Protein AF-A0AAV8ZJ71-F1 (afdb_monomer_lite)

Foldseek 3Di:
DVCLLCVLVPDAWDWDADPVVRDTDTHRDASDDDDDPDPCRVVVVVSNVVVVVVVVVVVCVVVVVVVVVVVVVVVLVVLVVVLVVCVVVVQVQLVVQCVVVVDDSVVSSVVSVVVSVVSVVVSVD

InterPro domains:
  IPR004117 Olfactory receptor, insect [PF02949] (23-125)

Secondary structure (DSSP, 8-state):
-HHHHHHHHHSPPEEEEETTTTEEEEEPPPSS----SS-TTTTHHHHHHHHHHHHHHHHHHH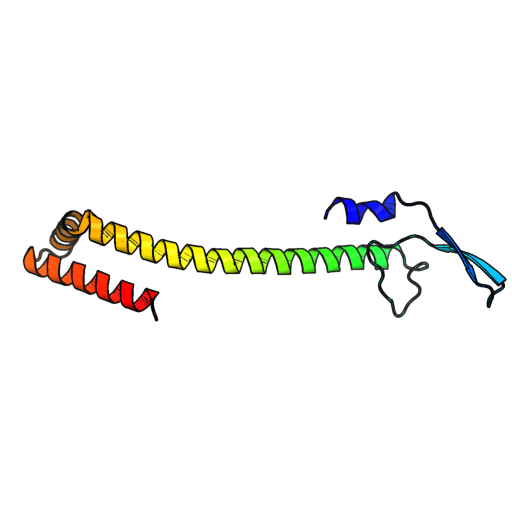HHHHHHHHHHHHHHHHHHHHHHHHHHTHHHHHHHHHHHHT--HHHHHHHHHHHHHHHHHHHH-

Structure (mmCIF, N/CA/C/O backbone):
data_AF-A0AAV8ZJ71-F1
#
_entry.id   AF-A0AAV8ZJ71-F1
#
loop_
_atom_site.group_PDB
_atom_site.id
_atom_site.type_symbol
_atom_site.label_atom_id
_atom_site.label_alt_id
_atom_site.label_comp_id
_atom_site.label_asym_id
_atom_site.label_entity_id
_atom_site.label_seq_id
_atom_site.pdbx_PDB_ins_code
_atom_site.Cartn_x
_atom_site.Cartn_y
_atom_site.Cartn_z
_atom_site.occupancy
_atom_site.B_iso_or_equiv
_atom_site.auth_seq_id
_atom_site.auth_comp_id
_atom_site.auth_asym_id
_atom_site.auth_atom_id
_atom_site.pdbx_PDB_model_num
ATOM 1 N N . MET A 1 1 ? 8.793 11.340 -9.511 1.00 51.00 1 MET A N 1
ATOM 2 C CA . MET A 1 1 ? 8.704 10.114 -10.335 1.00 51.00 1 MET A CA 1
ATOM 3 C C . MET A 1 1 ? 8.270 10.414 -11.764 1.00 51.00 1 MET A C 1
ATOM 5 O O . MET A 1 1 ? 9.053 10.136 -12.654 1.00 51.00 1 MET A O 1
ATOM 9 N N . VAL A 1 2 ? 7.115 11.066 -11.989 1.00 56.06 2 VAL A N 1
ATOM 10 C CA . VAL A 1 2 ? 6.570 11.315 -13.347 1.00 56.06 2 VAL A CA 1
ATOM 11 C C . VAL A 1 2 ? 7.552 12.008 -14.301 1.00 56.06 2 VAL A C 1
ATOM 13 O O . VAL A 1 2 ? 7.691 11.606 -15.449 1.00 56.06 2 VAL A O 1
ATOM 16 N N . VAL A 1 3 ? 8.301 12.992 -13.800 1.00 61.19 3 VAL A N 1
ATOM 17 C CA . VAL A 1 3 ? 9.275 13.765 -14.592 1.00 61.19 3 VAL A CA 1
ATOM 18 C C . VAL A 1 3 ? 10.409 12.892 -15.156 1.00 61.19 3 VAL A C 1
ATOM 20 O O . VAL A 1 3 ? 10.904 13.172 -16.241 1.00 61.19 3 VAL A O 1
ATOM 23 N N . TYR A 1 4 ? 10.778 11.797 -14.479 1.00 66.19 4 TYR A N 1
ATOM 24 C CA . TYR A 1 4 ? 11.858 10.907 -14.924 1.00 66.19 4 TYR A CA 1
ATOM 25 C C . TYR A 1 4 ? 11.449 10.045 -16.132 1.00 66.19 4 TYR A C 1
ATOM 27 O O . TYR A 1 4 ? 12.301 9.659 -16.921 1.00 66.19 4 TYR A O 1
ATOM 35 N N . PHE A 1 5 ? 10.147 9.784 -16.321 1.00 67.56 5 PHE A N 1
ATOM 36 C CA . PHE A 1 5 ? 9.636 8.969 -17.436 1.00 67.56 5 PHE A CA 1
ATOM 37 C C . PHE A 1 5 ? 9.664 9.710 -18.764 1.00 67.56 5 PHE A C 1
ATOM 39 O O . PHE A 1 5 ? 9.920 9.121 -19.810 1.00 67.56 5 PHE A O 1
ATOM 46 N N . ILE A 1 6 ? 9.385 11.010 -18.712 1.00 72.44 6 ILE A N 1
ATOM 47 C CA . ILE A 1 6 ? 9.257 11.850 -19.901 1.00 72.44 6 ILE A CA 1
ATOM 48 C C . ILE A 1 6 ? 10.600 12.498 -20.251 1.00 72.44 6 ILE A C 1
ATOM 50 O O . ILE A 1 6 ? 10.815 12.882 -21.394 1.00 72.44 6 ILE A O 1
ATOM 54 N N . HIS A 1 7 ? 11.537 12.555 -19.297 1.00 74.69 7 HIS A N 1
ATOM 55 C CA . HIS A 1 7 ? 12.881 13.089 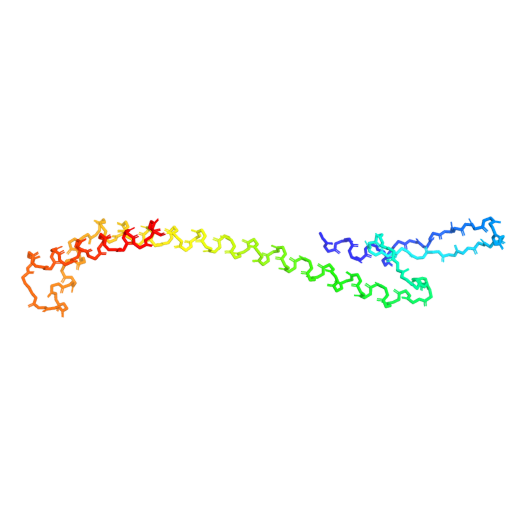-19.508 1.00 74.69 7 HIS A CA 1
ATOM 56 C C . HIS A 1 7 ? 13.566 12.516 -20.765 1.00 74.69 7 HIS A C 1
ATOM 58 O O . HIS A 1 7 ? 13.985 13.314 -21.601 1.00 74.69 7 HIS A O 1
ATOM 64 N N . PRO A 1 8 ? 13.611 11.189 -21.005 1.00 75.88 8 PRO A N 1
ATOM 65 C CA . PRO A 1 8 ? 14.265 10.625 -22.188 1.00 75.88 8 PRO A CA 1
ATOM 66 C C . PRO A 1 8 ? 13.553 10.947 -23.510 1.00 75.88 8 PRO A C 1
ATOM 68 O O . PRO A 1 8 ? 14.162 10.828 -24.566 1.00 75.88 8 PRO A O 1
ATOM 71 N N . LEU A 1 9 ? 12.281 11.368 -23.476 1.00 73.88 9 LEU A N 1
ATOM 72 C CA . LEU A 1 9 ? 11.554 11.812 -24.673 1.00 73.88 9 LEU A CA 1
ATOM 73 C C . LEU A 1 9 ? 11.943 13.232 -25.100 1.00 73.88 9 LEU A C 1
ATOM 75 O O . LEU A 1 9 ? 11.772 13.576 -26.265 1.00 73.88 9 LEU A O 1
ATOM 79 N N . TYR A 1 10 ? 12.465 14.032 -24.168 1.00 74.12 10 TYR A N 1
ATOM 80 C CA . TYR A 1 10 ? 12.916 15.407 -24.403 1.00 74.12 10 TYR A CA 1
ATOM 81 C C . TYR A 1 10 ? 14.437 15.566 -24.328 1.00 74.12 10 TYR A C 1
ATOM 83 O O . TYR A 1 10 ? 14.939 16.673 -24.493 1.00 74.12 10 TYR A O 1
ATOM 91 N N . THR A 1 11 ? 15.169 14.489 -24.037 1.00 76.38 11 THR A N 1
ATOM 92 C CA . THR A 1 11 ? 16.633 14.517 -24.019 1.00 76.38 11 THR A CA 1
ATOM 93 C C . THR A 1 11 ? 17.139 14.290 -25.432 1.00 76.38 11 THR A C 1
ATOM 95 O O . THR A 1 11 ? 16.729 13.326 -26.081 1.00 76.38 11 THR A O 1
ATOM 98 N N . ASP A 1 12 ? 18.040 15.157 -25.884 1.00 74.06 12 ASP A N 1
ATOM 99 C CA . ASP A 1 12 ? 18.687 15.007 -27.182 1.00 74.06 12 ASP A CA 1
ATOM 100 C C . ASP A 1 12 ? 19.474 13.691 -27.273 1.00 74.06 12 ASP A C 1
ATOM 102 O O . ASP A 1 12 ? 20.003 13.169 -26.285 1.00 74.06 12 ASP A O 1
ATOM 106 N N . GLU A 1 13 ? 19.545 13.148 -28.486 1.00 79.88 13 GLU A N 1
ATOM 107 C CA . GLU A 1 13 ? 20.305 11.937 -28.780 1.00 79.88 13 GLU A CA 1
ATOM 108 C C . GLU A 1 13 ? 21.798 12.161 -28.514 1.00 79.88 13 GLU A C 1
ATOM 110 O O . GLU A 1 13 ? 22.388 13.173 -28.901 1.00 79.88 13 GLU A O 1
ATOM 115 N N . MET A 1 14 ? 22.438 11.194 -27.860 1.00 80.00 14 MET A N 1
ATOM 116 C CA . MET A 1 14 ? 23.864 11.260 -27.573 1.00 80.00 14 MET A CA 1
ATOM 117 C C . MET A 1 14 ? 24.675 10.678 -28.726 1.00 80.00 14 MET A C 1
ATOM 119 O O . MET A 1 14 ? 24.482 9.533 -29.129 1.00 80.00 14 MET A O 1
ATOM 123 N N . VAL A 1 15 ? 25.652 11.440 -29.214 1.00 81.56 15 VAL A N 1
ATOM 124 C CA . VAL A 1 15 ? 26.612 10.958 -30.212 1.00 81.56 15 VAL A CA 1
ATOM 125 C C . VAL A 1 15 ? 27.652 10.077 -29.521 1.00 81.56 15 VAL A C 1
ATOM 127 O O . VAL A 1 15 ? 28.401 10.551 -28.664 1.00 81.56 15 VAL A O 1
ATOM 130 N N . LYS A 1 16 ? 27.734 8.798 -29.898 1.00 83.94 16 LYS A N 1
ATOM 131 C CA . LYS A 1 16 ? 28.722 7.857 -29.358 1.00 83.94 16 LYS A CA 1
ATOM 132 C C . LYS A 1 16 ? 29.588 7.287 -30.477 1.00 83.94 16 LYS A C 1
ATOM 134 O O . LYS A 1 16 ? 29.083 6.689 -31.424 1.00 83.94 16 LYS A O 1
ATOM 139 N N . PHE A 1 17 ? 30.902 7.470 -30.356 1.00 83.31 17 PHE A N 1
ATOM 140 C CA . PHE A 1 17 ? 31.881 6.910 -31.285 1.00 83.31 17 PHE A CA 1
ATOM 141 C C . PHE A 1 17 ? 32.399 5.565 -30.774 1.00 83.31 17 PHE A C 1
ATOM 143 O O . PHE A 1 17 ? 32.921 5.469 -29.660 1.00 83.31 17 PHE A O 1
ATOM 150 N N . TYR A 1 18 ? 32.281 4.526 -31.596 1.00 83.56 18 TYR A N 1
ATOM 151 C CA . TYR A 1 18 ? 32.814 3.199 -31.310 1.00 83.56 18 TYR A CA 1
ATOM 152 C C . TYR A 1 18 ? 34.100 2.977 -32.107 1.00 83.56 18 TYR A C 1
ATOM 154 O O . TYR A 1 18 ? 34.066 2.539 -33.255 1.00 83.56 18 TYR A O 1
ATOM 162 N N . ALA A 1 19 ? 35.250 3.225 -31.472 1.00 82.44 19 ALA A N 1
ATOM 163 C CA . ALA A 1 19 ? 36.568 3.107 -32.105 1.00 82.44 19 ALA A CA 1
ATOM 164 C C . ALA A 1 19 ? 36.854 1.712 -32.696 1.00 82.44 19 ALA A C 1
ATOM 166 O O . ALA A 1 19 ? 37.545 1.600 -33.702 1.00 82.44 19 ALA A O 1
ATOM 167 N N . SER A 1 20 ? 36.290 0.650 -32.113 1.00 85.56 20 SER A N 1
ATOM 168 C CA . SER A 1 20 ? 36.439 -0.728 -32.603 1.00 85.56 20 SER A CA 1
ATOM 169 C C . SER A 1 20 ? 35.725 -1.001 -33.928 1.00 85.56 20 SER A C 1
ATOM 171 O O . SER A 1 20 ? 36.124 -1.906 -34.654 1.00 85.56 20 SER A O 1
ATOM 173 N N . ARG A 1 21 ? 34.672 -0.237 -34.238 1.00 84.44 21 ARG A N 1
ATOM 174 C CA . ARG A 1 21 ? 33.898 -0.337 -35.487 1.00 84.44 21 ARG A CA 1
ATOM 175 C C . ARG A 1 21 ? 34.150 0.843 -36.425 1.00 84.44 21 ARG A C 1
ATOM 177 O O . ARG A 1 21 ? 33.725 0.803 -37.568 1.00 84.44 21 ARG A O 1
ATOM 184 N N . ASN A 1 22 ? 34.871 1.862 -35.949 1.00 89.25 22 ASN A N 1
ATOM 185 C CA . ASN A 1 22 ? 35.080 3.142 -36.620 1.00 89.25 22 ASN A CA 1
ATOM 186 C C . ASN A 1 22 ? 33.757 3.814 -37.046 1.00 89.25 22 ASN A C 1
ATOM 188 O O . ASN A 1 22 ? 33.668 4.428 -38.106 1.00 89.25 22 ASN A O 1
ATOM 192 N N . GLU A 1 23 ? 32.727 3.676 -36.207 1.00 86.94 23 GLU A N 1
ATOM 193 C CA . GLU A 1 23 ? 31.365 4.149 -36.464 1.00 86.94 23 GLU A CA 1
ATOM 194 C C . GLU A 1 23 ? 30.928 5.161 -35.402 1.00 86.94 23 GLU A C 1
ATOM 196 O O . GLU A 1 23 ? 31.182 4.988 -34.204 1.00 86.94 23 GLU A O 1
ATOM 201 N N . THR A 1 24 ? 30.225 6.202 -35.848 1.00 83.81 24 THR A N 1
ATOM 202 C CA . THR A 1 24 ? 29.542 7.169 -34.986 1.00 83.81 24 THR A CA 1
ATOM 203 C C . THR A 1 24 ? 28.050 6.884 -35.035 1.00 83.81 24 THR A C 1
ATOM 205 O O . THR A 1 24 ? 27.448 6.944 -36.104 1.00 83.81 24 THR A O 1
ATOM 208 N N . VAL A 1 25 ? 27.455 6.586 -33.884 1.00 83.94 25 VAL A N 1
ATOM 209 C CA . VAL A 1 25 ? 26.030 6.251 -33.768 1.00 83.94 25 VAL A CA 1
ATOM 210 C C . VAL A 1 25 ? 25.342 7.225 -32.829 1.00 83.94 25 VAL A C 1
ATOM 212 O O . VAL A 1 25 ? 25.904 7.634 -31.809 1.00 83.94 25 VAL A O 1
ATOM 215 N N . LEU A 1 26 ? 24.116 7.584 -33.193 1.00 83.75 26 LEU A N 1
ATOM 216 C CA . LEU A 1 26 ? 23.209 8.339 -32.344 1.00 83.75 26 LEU A CA 1
ATOM 217 C C . LEU A 1 26 ? 22.528 7.355 -31.398 1.00 83.75 26 LEU A C 1
ATOM 219 O O . LEU A 1 26 ? 21.926 6.376 -31.835 1.00 83.75 26 LEU A O 1
ATOM 223 N N . VAL A 1 27 ? 22.694 7.581 -30.100 1.00 85.69 27 VAL A N 1
ATOM 224 C CA . VAL A 1 27 ? 22.151 6.735 -29.042 1.00 85.69 27 VAL A CA 1
ATOM 225 C C . VAL A 1 27 ? 21.075 7.523 -28.320 1.00 85.69 27 VAL A C 1
ATOM 227 O O . VAL A 1 27 ? 21.347 8.549 -27.691 1.00 85.69 27 VAL A O 1
ATOM 230 N N . LYS A 1 28 ? 19.848 7.020 -28.381 1.00 85.88 28 LYS A N 1
ATOM 231 C CA . LYS A 1 28 ? 18.721 7.582 -27.654 1.00 85.88 28 LYS A CA 1
ATOM 232 C C . LYS A 1 28 ? 18.684 7.024 -26.235 1.00 85.88 28 LYS A C 1
ATOM 234 O O . LYS A 1 28 ? 18.815 5.816 -26.020 1.00 85.88 28 LYS A O 1
ATOM 239 N N . ALA A 1 29 ? 18.505 7.912 -25.261 1.00 84.44 29 ALA A N 1
ATOM 240 C CA . ALA A 1 29 ? 18.447 7.536 -23.855 1.00 84.44 29 ALA A CA 1
ATOM 241 C C . ALA A 1 29 ? 17.162 6.754 -23.542 1.00 84.44 29 ALA A C 1
ATOM 243 O O . ALA A 1 29 ? 16.079 7.095 -24.022 1.00 84.44 29 ALA A O 1
ATOM 244 N N . LEU A 1 30 ? 17.279 5.722 -22.709 1.00 86.31 30 LEU A N 1
ATOM 245 C CA . LEU A 1 30 ? 16.144 5.027 -22.102 1.00 86.31 30 LEU A CA 1
ATOM 246 C C . LEU A 1 30 ? 15.881 5.570 -20.683 1.00 86.31 30 LEU A C 1
ATOM 248 O O . LEU A 1 30 ? 16.783 6.166 -20.090 1.00 86.31 30 LEU A O 1
ATOM 252 N N . PRO A 1 31 ? 14.670 5.377 -20.120 1.00 84.75 31 PRO A N 1
ATOM 253 C CA . PRO A 1 31 ? 14.336 5.813 -18.760 1.00 84.75 31 PRO A CA 1
ATOM 254 C C . PRO A 1 31 ? 15.255 5.248 -17.678 1.00 84.75 31 PRO A C 1
ATOM 256 O O . PRO A 1 31 ? 15.502 5.912 -16.672 1.00 84.75 31 PRO A O 1
ATOM 259 N N . LEU A 1 32 ? 15.755 4.029 -17.879 1.00 83.19 32 LEU A N 1
ATOM 260 C CA . LEU A 1 32 ? 16.671 3.355 -16.970 1.00 83.19 32 LEU A CA 1
ATOM 261 C C . LEU A 1 32 ? 17.912 2.876 -17.723 1.00 83.19 32 LEU A C 1
ATOM 263 O O . LEU A 1 32 ? 17.852 2.500 -18.892 1.00 83.19 32 LEU A O 1
ATOM 267 N N . SER A 1 33 ? 19.047 2.843 -17.026 1.00 84.69 33 SER A N 1
ATOM 268 C CA . SER A 1 33 ? 20.240 2.157 -17.519 1.00 84.69 33 SER A CA 1
ATOM 269 C C . SER A 1 33 ? 20.118 0.672 -17.186 1.00 84.69 33 SER A C 1
ATOM 271 O O . SER A 1 33 ? 20.261 0.280 -16.028 1.00 84.69 33 SER A O 1
ATOM 273 N N . SER A 1 34 ? 19.814 -0.153 -18.186 1.00 85.25 34 SER A N 1
ATOM 274 C CA . SER A 1 34 ? 19.693 -1.604 -18.035 1.00 85.25 34 SER A CA 1
ATOM 275 C C . SER A 1 34 ? 20.312 -2.321 -19.224 1.00 85.25 34 SER A C 1
ATOM 277 O O . SER A 1 34 ? 20.208 -1.853 -20.356 1.00 85.25 34 SER A O 1
ATOM 279 N N . TRP A 1 35 ? 20.897 -3.489 -18.979 1.00 89.06 35 TRP A N 1
ATOM 280 C CA . TRP A 1 35 ? 21.389 -4.344 -20.051 1.00 89.06 35 TRP A CA 1
ATOM 281 C C . TRP A 1 35 ? 20.247 -5.162 -20.661 1.00 89.06 35 TRP A C 1
ATOM 283 O O . TRP A 1 35 ? 19.463 -5.767 -19.928 1.00 89.06 35 TRP A O 1
ATOM 293 N N . PHE A 1 36 ? 20.190 -5.215 -21.991 1.00 88.62 36 PHE A N 1
ATOM 294 C CA . PHE A 1 36 ? 19.284 -6.083 -22.734 1.00 88.62 36 PHE A CA 1
ATOM 295 C C . PHE A 1 36 ? 20.077 -7.151 -23.503 1.00 88.62 36 PHE A C 1
ATOM 297 O O . PHE A 1 36 ? 21.159 -6.866 -24.016 1.00 88.62 36 PHE A O 1
ATOM 304 N N . PRO A 1 37 ? 19.542 -8.377 -23.653 1.00 92.00 37 PRO A N 1
ATOM 305 C CA . PRO A 1 37 ? 20.150 -9.417 -24.486 1.00 92.00 37 PRO A CA 1
ATOM 306 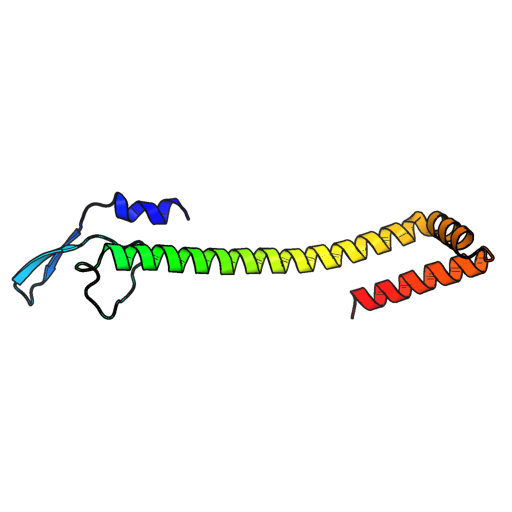C C . PRO A 1 37 ? 19.924 -9.191 -25.996 1.00 92.00 37 PRO A C 1
ATOM 308 O O . PRO A 1 37 ? 20.060 -10.117 -26.793 1.00 92.00 37 PRO A O 1
ATOM 311 N N . PHE A 1 38 ? 19.543 -7.979 -26.396 1.00 91.44 38 PHE A N 1
ATOM 312 C CA . PHE A 1 38 ? 19.273 -7.559 -27.766 1.00 91.44 38 PHE A CA 1
ATOM 313 C C . PHE A 1 38 ? 19.652 -6.083 -27.936 1.00 91.44 38 PHE A C 1
ATOM 315 O O . PHE A 1 38 ? 19.882 -5.391 -26.952 1.00 91.44 38 PHE A O 1
ATOM 322 N N . ASP A 1 39 ? 19.713 -5.614 -29.183 1.00 89.81 39 ASP A N 1
ATOM 323 C CA . ASP A 1 39 ? 20.027 -4.218 -29.501 1.00 89.81 39 ASP A CA 1
ATOM 324 C C . ASP A 1 39 ? 18.851 -3.295 -29.142 1.00 89.81 39 ASP A C 1
ATOM 326 O O . ASP A 1 39 ? 17.840 -3.244 -29.852 1.00 89.81 39 ASP A O 1
ATOM 330 N N . GLU A 1 40 ? 18.987 -2.574 -28.030 1.00 89.00 40 GLU A N 1
ATOM 331 C CA . GLU A 1 40 ? 17.975 -1.650 -27.524 1.00 89.00 40 GLU A CA 1
ATOM 332 C C . GLU A 1 40 ? 17.780 -0.407 -28.399 1.00 89.00 40 GLU A C 1
ATOM 334 O O . GLU A 1 40 ? 16.735 0.228 -28.327 1.00 89.00 40 GLU A O 1
ATOM 339 N N . GLN A 1 41 ? 18.753 -0.044 -29.240 1.00 88.81 41 GLN A N 1
ATOM 340 C CA . GLN A 1 41 ? 18.609 1.093 -30.154 1.00 88.81 41 GLN A CA 1
ATOM 341 C C . GLN A 1 41 ? 17.814 0.689 -31.398 1.00 88.81 41 GLN A C 1
ATOM 343 O O . GLN A 1 41 ? 17.033 1.485 -31.919 1.00 88.81 41 GLN A O 1
ATOM 348 N N . LYS A 1 42 ? 17.941 -0.571 -31.836 1.00 90.94 42 LYS A N 1
ATOM 349 C CA . LYS A 1 42 ? 17.119 -1.133 -32.918 1.00 90.94 42 LYS A CA 1
ATOM 350 C C . LYS A 1 42 ? 15.654 -1.324 -32.511 1.00 90.94 42 LYS A C 1
ATOM 352 O O . LYS A 1 42 ? 14.773 -1.087 -33.332 1.00 90.94 42 LYS A O 1
ATOM 357 N N . TYR A 1 43 ? 15.403 -1.743 -31.271 1.00 91.00 43 TYR A N 1
ATOM 358 C CA . TYR A 1 43 ? 14.061 -1.991 -30.719 1.00 91.00 43 TYR A CA 1
ATOM 359 C C . TYR A 1 43 ? 13.730 -1.010 -29.588 1.00 91.00 43 TYR A C 1
ATOM 361 O O . TYR A 1 43 ? 13.318 -1.389 -28.490 1.00 91.00 43 TYR A O 1
ATOM 369 N N . TYR A 1 44 ? 13.968 0.279 -29.847 1.00 89.19 44 TYR A N 1
ATOM 370 C CA . TYR A 1 44 ? 13.877 1.322 -28.827 1.00 89.19 44 TYR A CA 1
ATOM 371 C C . TYR A 1 44 ? 12.482 1.439 -28.215 1.00 89.19 44 TYR A C 1
ATOM 373 O O . TYR A 1 44 ? 12.356 1.613 -27.003 1.00 89.19 44 TYR A O 1
ATOM 381 N N . LEU A 1 45 ? 11.427 1.351 -29.032 1.00 89.62 45 LEU A N 1
ATOM 382 C CA . LEU A 1 45 ? 10.058 1.505 -28.543 1.00 89.62 45 LEU A CA 1
ATOM 383 C C . LEU A 1 45 ? 9.691 0.367 -27.586 1.00 89.62 45 LEU A C 1
ATOM 385 O O . LEU A 1 45 ? 9.104 0.610 -26.535 1.00 89.62 45 LEU A O 1
ATOM 389 N N . GLU A 1 46 ? 10.074 -0.858 -27.926 1.00 92.00 46 GLU A N 1
ATOM 390 C CA . GLU A 1 46 ? 9.858 -2.049 -27.114 1.00 92.00 46 GLU A CA 1
ATOM 391 C C . GLU A 1 46 ? 10.631 -1.962 -25.795 1.00 92.00 46 GLU A C 1
ATOM 393 O O . GLU A 1 46 ? 10.041 -2.155 -24.731 1.00 92.00 46 GLU A O 1
ATOM 398 N N . SER A 1 47 ? 11.918 -1.596 -25.840 1.00 91.31 47 SER A N 1
ATOM 399 C CA . SER A 1 47 ? 12.734 -1.364 -24.639 1.00 91.31 47 SER A CA 1
ATOM 400 C C . SER A 1 47 ? 12.155 -0.265 -23.749 1.00 91.31 47 SER A C 1
ATOM 402 O O . SER A 1 47 ? 12.104 -0.415 -22.528 1.00 91.31 47 SER A O 1
ATOM 404 N N . TYR A 1 48 ? 11.681 0.827 -24.351 1.00 89.81 48 TYR A N 1
ATOM 405 C CA . TYR A 1 48 ? 11.074 1.938 -23.628 1.00 89.81 48 TYR A CA 1
ATOM 406 C C . TYR A 1 48 ? 9.769 1.511 -22.945 1.00 89.81 48 TYR A C 1
ATOM 408 O O . TYR A 1 48 ? 9.605 1.733 -21.746 1.00 89.81 48 TYR A O 1
ATOM 416 N N . LEU A 1 49 ? 8.859 0.848 -23.668 1.00 90.06 49 LEU A N 1
ATOM 417 C CA . LEU A 1 49 ? 7.605 0.334 -23.104 1.00 90.06 49 LEU A CA 1
ATOM 418 C C . LEU A 1 49 ? 7.858 -0.672 -21.980 1.00 90.06 49 LEU A C 1
ATOM 420 O O . LEU A 1 49 ? 7.151 -0.648 -20.971 1.00 90.06 49 LEU A O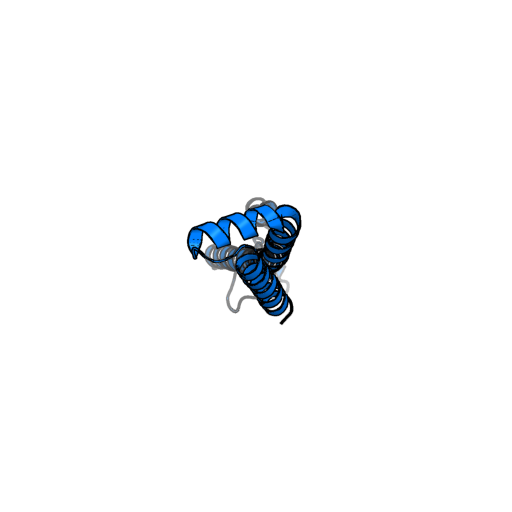 1
ATOM 424 N N . TRP A 1 50 ? 8.883 -1.513 -22.124 1.00 91.69 50 TRP A N 1
ATOM 425 C CA . TRP A 1 50 ? 9.283 -2.453 -21.084 1.00 91.69 50 TRP A CA 1
ATOM 426 C C . TRP A 1 50 ? 9.721 -1.743 -19.801 1.00 91.69 50 TRP A C 1
ATOM 428 O O . TRP A 1 50 ? 9.275 -2.114 -18.720 1.00 91.69 50 TRP A O 1
ATOM 438 N N . HIS A 1 51 ? 10.524 -0.679 -19.902 1.00 90.12 51 HIS A N 1
ATOM 439 C CA . HIS A 1 51 ? 10.898 0.136 -18.738 1.00 90.12 51 HIS A CA 1
ATOM 440 C C . HIS A 1 51 ? 9.706 0.817 -18.085 1.00 90.12 51 HIS A C 1
ATOM 442 O O . HIS A 1 51 ? 9.625 0.849 -16.860 1.00 90.12 51 HIS A O 1
ATOM 448 N N . ILE A 1 52 ? 8.771 1.351 -18.871 1.00 89.25 52 ILE A N 1
ATOM 449 C CA . ILE A 1 52 ? 7.558 1.952 -18.307 1.00 89.25 52 ILE A CA 1
ATOM 450 C C . ILE A 1 52 ? 6.765 0.905 -17.520 1.00 89.25 52 ILE A C 1
ATOM 452 O O . ILE A 1 52 ? 6.359 1.178 -16.391 1.00 89.25 52 ILE A O 1
ATOM 456 N N . LEU A 1 53 ? 6.594 -0.298 -18.072 1.00 91.38 53 LEU A N 1
ATOM 457 C CA . LEU A 1 53 ? 5.904 -1.387 -17.385 1.00 91.38 53 LEU A CA 1
ATOM 458 C C . LEU A 1 53 ? 6.626 -1.801 -16.096 1.00 91.38 53 LEU A C 1
ATOM 460 O O . LEU A 1 53 ? 5.986 -1.870 -15.049 1.00 91.38 53 LEU A O 1
ATOM 464 N N . ASP A 1 54 ? 7.937 -2.040 -16.164 1.00 90.88 54 ASP A N 1
ATOM 465 C CA . ASP A 1 54 ? 8.765 -2.444 -15.021 1.00 90.88 54 ASP A CA 1
ATOM 466 C C . ASP A 1 54 ? 8.660 -1.437 -13.870 1.00 90.88 54 ASP A C 1
ATOM 468 O O . ASP A 1 54 ? 8.352 -1.799 -12.732 1.00 90.88 54 ASP A O 1
ATOM 472 N N . ILE A 1 55 ? 8.788 -0.144 -14.175 1.00 88.06 55 ILE A N 1
ATOM 473 C CA . ILE A 1 55 ? 8.684 0.895 -13.153 1.00 88.06 55 ILE A CA 1
ATOM 474 C C . ILE A 1 55 ? 7.257 1.010 -12.616 1.00 88.06 55 ILE A C 1
ATOM 476 O O . ILE A 1 55 ? 7.082 1.187 -11.412 1.00 88.06 55 ILE A O 1
ATOM 480 N N . CYS A 1 56 ? 6.227 0.907 -13.462 1.00 91.06 56 CYS A N 1
ATOM 481 C CA . CYS A 1 56 ? 4.838 0.905 -12.999 1.00 91.06 56 CYS A CA 1
ATOM 482 C C . CYS A 1 56 ? 4.583 -0.244 -12.020 1.00 91.06 56 CYS A C 1
ATOM 484 O O . CYS A 1 56 ? 4.015 -0.016 -10.952 1.00 91.06 56 CYS A O 1
ATOM 486 N N . VAL A 1 57 ? 5.036 -1.456 -12.348 1.00 94.38 57 VAL A N 1
ATOM 487 C CA . VAL A 1 57 ? 4.915 -2.627 -11.471 1.00 94.38 57 VAL A CA 1
ATOM 488 C C . VAL A 1 57 ? 5.683 -2.403 -10.171 1.00 94.38 57 VAL A C 1
ATOM 490 O O . VAL A 1 57 ? 5.113 -2.587 -9.097 1.00 94.38 57 VAL A O 1
ATOM 493 N N . GLY A 1 58 ? 6.931 -1.935 -10.243 1.00 92.75 58 GLY A N 1
ATOM 494 C CA . GLY A 1 58 ? 7.739 -1.627 -9.063 1.00 92.75 58 GLY A CA 1
ATOM 495 C C . GLY A 1 58 ? 7.097 -0.565 -8.165 1.00 92.75 58 GLY A C 1
ATOM 496 O O . GLY A 1 58 ? 7.004 -0.747 -6.952 1.00 92.75 58 GLY A O 1
ATOM 497 N N . ALA A 1 59 ? 6.582 0.519 -8.746 1.00 91.25 59 ALA A N 1
ATOM 498 C CA . ALA A 1 59 ? 5.926 1.597 -8.011 1.00 91.25 59 ALA A CA 1
ATOM 499 C C . ALA A 1 59 ? 4.625 1.134 -7.342 1.00 91.25 59 ALA A C 1
ATOM 501 O O . ALA A 1 59 ? 4.388 1.469 -6.179 1.00 91.25 59 ALA A O 1
ATOM 502 N N . ILE A 1 60 ? 3.801 0.352 -8.051 1.00 94.94 60 ILE A N 1
ATOM 503 C CA . ILE A 1 60 ? 2.579 -0.250 -7.500 1.00 94.94 60 ILE A CA 1
ATOM 504 C C . ILE A 1 60 ? 2.932 -1.209 -6.367 1.00 94.94 60 ILE A C 1
ATOM 506 O O . ILE A 1 60 ? 2.279 -1.178 -5.330 1.00 94.94 60 ILE A O 1
ATOM 510 N N . PHE A 1 61 ? 3.966 -2.031 -6.534 1.00 96.38 61 PHE A N 1
ATOM 511 C CA . PHE A 1 61 ? 4.387 -2.984 -5.514 1.00 96.38 61 PHE A CA 1
ATOM 512 C C . PHE A 1 61 ? 4.857 -2.283 -4.235 1.00 96.38 61 PHE A C 1
ATOM 514 O O . PHE A 1 61 ? 4.372 -2.606 -3.151 1.00 96.38 61 PHE A O 1
ATOM 521 N N . VAL A 1 62 ? 5.746 -1.290 -4.351 1.00 96.19 62 VAL A N 1
ATOM 522 C CA . VAL A 1 62 ? 6.252 -0.524 -3.199 1.00 96.19 62 VAL A CA 1
ATOM 523 C C . VAL A 1 62 ? 5.113 0.234 -2.519 1.00 96.19 62 VAL A C 1
ATOM 525 O O . VAL A 1 62 ? 4.870 0.048 -1.331 1.00 96.19 62 VAL A O 1
ATOM 528 N N . THR A 1 63 ? 4.344 1.010 -3.287 1.00 96.31 63 THR A N 1
ATOM 529 C CA . THR A 1 63 ? 3.240 1.817 -2.743 1.00 96.31 63 THR A CA 1
ATOM 530 C C . THR A 1 63 ? 2.150 0.935 -2.135 1.00 96.31 63 THR A C 1
ATOM 532 O O . THR A 1 63 ? 1.616 1.242 -1.074 1.00 96.31 63 THR A O 1
ATOM 535 N N . GLY A 1 64 ? 1.819 -0.182 -2.784 1.00 97.44 64 GLY A N 1
ATOM 536 C CA . GLY A 1 64 ? 0.849 -1.153 -2.288 1.00 97.44 64 GLY 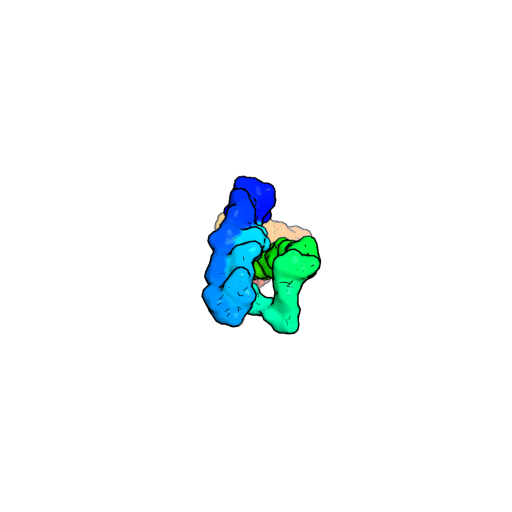A CA 1
ATOM 537 C C . GLY A 1 64 ? 1.304 -1.811 -0.988 1.00 97.44 64 GLY A C 1
ATOM 538 O O . GLY A 1 64 ? 0.501 -1.947 -0.067 1.00 97.44 64 GLY A O 1
ATOM 539 N N . THR A 1 65 ? 2.589 -2.153 -0.879 1.00 97.81 65 THR A N 1
ATOM 540 C CA . THR A 1 65 ? 3.177 -2.708 0.350 1.00 97.81 65 THR A CA 1
ATOM 541 C C . THR A 1 65 ? 3.133 -1.696 1.491 1.00 97.81 65 THR A C 1
ATOM 543 O O . THR A 1 65 ? 2.737 -2.048 2.605 1.00 97.81 65 THR A O 1
ATOM 546 N N . ASP A 1 66 ? 3.456 -0.431 1.219 1.00 97.56 66 ASP A N 1
ATOM 547 C CA . ASP A 1 66 ? 3.373 0.642 2.211 1.00 97.56 66 ASP A CA 1
ATOM 548 C C . ASP A 1 66 ? 1.927 0.853 2.677 1.00 97.56 66 ASP A C 1
ATOM 550 O O . ASP A 1 66 ? 1.650 0.820 3.877 1.00 97.56 66 ASP A O 1
ATOM 554 N N . ILE A 1 67 ? 0.977 0.991 1.743 1.00 98.00 67 ILE A N 1
ATOM 555 C CA . ILE A 1 67 ? -0.454 1.139 2.056 1.00 98.00 67 ILE A CA 1
ATOM 556 C C . ILE A 1 67 ? -0.953 -0.040 2.887 1.00 98.00 67 ILE A C 1
ATOM 558 O O . ILE A 1 67 ? -1.655 0.160 3.881 1.00 98.00 67 ILE A O 1
ATOM 562 N N . PHE A 1 68 ? -0.603 -1.266 2.501 1.00 97.75 68 PHE A N 1
ATOM 563 C CA . PHE A 1 68 ? -1.002 -2.467 3.225 1.00 97.75 68 PHE A CA 1
ATOM 564 C C . PHE A 1 68 ? -0.445 -2.465 4.652 1.00 97.75 68 PHE A C 1
ATOM 566 O O . PHE A 1 68 ? -1.191 -2.675 5.609 1.00 97.75 68 PHE A O 1
ATOM 573 N N . THR A 1 69 ? 0.835 -2.132 4.810 1.00 97.38 69 THR A N 1
ATOM 574 C CA . THR A 1 69 ? 1.497 -2.047 6.118 1.00 97.38 69 THR A CA 1
ATOM 575 C C . THR A 1 69 ? 0.832 -1.002 7.012 1.00 97.38 69 THR A C 1
ATOM 577 O O . THR A 1 69 ? 0.470 -1.297 8.153 1.00 97.38 69 THR A O 1
ATOM 580 N N . PHE A 1 70 ? 0.582 0.203 6.493 1.00 97.44 70 PHE A N 1
ATOM 581 C CA . PHE A 1 70 ? -0.135 1.237 7.242 1.00 97.44 70 PHE A CA 1
ATOM 582 C C . PHE A 1 70 ? -1.571 0.827 7.567 1.00 97.44 70 PHE A C 1
ATOM 584 O O . PHE A 1 70 ? -2.053 1.126 8.657 1.00 97.44 70 PHE A O 1
ATOM 591 N N . SER A 1 71 ? -2.244 0.103 6.673 1.00 97.56 71 SER A N 1
ATOM 592 C CA . SER A 1 71 ? -3.600 -0.398 6.916 1.00 97.56 71 SER A CA 1
ATOM 593 C C . SER A 1 71 ? -3.639 -1.392 8.075 1.00 97.56 71 SER A C 1
ATOM 595 O O . SER A 1 71 ? -4.538 -1.302 8.908 1.00 97.56 71 SER A O 1
ATOM 597 N N . LEU A 1 72 ? -2.649 -2.284 8.194 1.00 95.25 72 LEU A N 1
ATOM 598 C CA . LEU A 1 72 ? -2.532 -3.197 9.338 1.00 95.25 72 LEU A CA 1
ATOM 599 C C . LEU A 1 72 ? -2.341 -2.439 10.659 1.00 95.25 72 LEU A C 1
ATOM 601 O O . LEU A 1 72 ? -3.005 -2.743 11.652 1.00 95.25 72 LEU A O 1
ATOM 605 N N . ILE A 1 73 ? -1.487 -1.411 10.663 1.00 95.62 73 ILE A N 1
ATOM 606 C CA . ILE A 1 73 ? -1.259 -0.563 11.844 1.00 95.62 73 ILE A CA 1
ATOM 607 C C . ILE A 1 73 ? -2.544 0.184 12.224 1.00 95.62 73 ILE A C 1
ATOM 609 O O . ILE A 1 73 ? -2.964 0.161 13.383 1.00 95.62 73 ILE A O 1
ATOM 613 N N . ILE A 1 74 ? -3.197 0.829 11.253 1.00 96.81 74 ILE A N 1
ATOM 614 C CA . ILE A 1 74 ? -4.445 1.574 11.466 1.00 96.81 74 ILE A CA 1
ATOM 615 C C . ILE A 1 74 ? -5.549 0.644 11.966 1.00 96.81 74 ILE A C 1
ATOM 617 O O . ILE A 1 74 ? -6.300 1.030 12.861 1.00 96.81 74 ILE A O 1
ATOM 621 N N . PHE A 1 75 ? -5.638 -0.575 11.434 1.00 94.88 75 PHE A N 1
ATOM 622 C CA . PHE A 1 75 ? -6.612 -1.565 11.875 1.00 94.88 75 PHE A CA 1
ATOM 623 C C . PHE A 1 75 ? -6.433 -1.905 13.358 1.00 94.88 75 PHE A C 1
ATOM 625 O O . PHE A 1 75 ? -7.389 -1.779 14.124 1.00 94.88 75 PHE A O 1
ATOM 632 N N . ALA A 1 76 ? -5.215 -2.246 13.789 1.00 92.12 76 ALA A N 1
ATOM 633 C CA . ALA A 1 76 ? -4.929 -2.542 15.194 1.00 92.12 76 ALA A CA 1
ATOM 634 C C . ALA A 1 76 ? -5.243 -1.345 16.111 1.00 92.12 76 ALA A C 1
ATOM 636 O O . ALA A 1 76 ? -5.922 -1.490 17.131 1.00 92.12 76 ALA A O 1
ATOM 637 N N . LEU A 1 77 ? -4.834 -0.134 15.715 1.00 95.00 77 LEU A N 1
ATOM 638 C CA . LEU A 1 77 ? -5.158 1.095 16.448 1.00 95.00 77 LEU A CA 1
ATOM 639 C C . LEU A 1 77 ? -6.669 1.355 16.512 1.00 95.00 77 LEU A C 1
ATOM 641 O O . LEU A 1 77 ? -7.173 1.818 17.534 1.00 95.00 77 LEU A O 1
ATOM 645 N N . GLY A 1 78 ? -7.400 1.055 15.438 1.00 95.81 78 GLY A N 1
ATOM 646 C CA . GLY A 1 78 ? -8.855 1.150 15.377 1.00 95.81 78 GLY A CA 1
ATOM 647 C C . GLY A 1 78 ? -9.531 0.219 16.380 1.00 95.81 78 GLY A C 1
ATOM 648 O O . GLY A 1 78 ? -10.395 0.667 17.131 1.00 95.81 78 GLY A O 1
ATOM 649 N N . GLN A 1 79 ? -9.089 -1.039 16.462 1.00 94.38 79 GLN A N 1
ATOM 650 C CA . GLN A 1 79 ? -9.605 -2.000 17.445 1.00 94.38 79 GLN A CA 1
ATOM 651 C C . GLN A 1 79 ? -9.367 -1.524 18.886 1.00 94.38 79 GLN A C 1
ATOM 653 O O . GLN A 1 79 ? -10.280 -1.570 19.712 1.00 94.38 79 GLN A O 1
ATOM 658 N N . ILE A 1 80 ? -8.180 -0.978 19.177 1.00 94.62 80 ILE A N 1
ATOM 659 C CA . ILE A 1 80 ? -7.871 -0.398 20.493 1.00 94.62 80 ILE A CA 1
ATOM 660 C C . ILE A 1 80 ? -8.774 0.805 20.788 1.00 94.62 80 ILE A C 1
ATOM 662 O O . ILE A 1 80 ? -9.321 0.903 21.884 1.00 9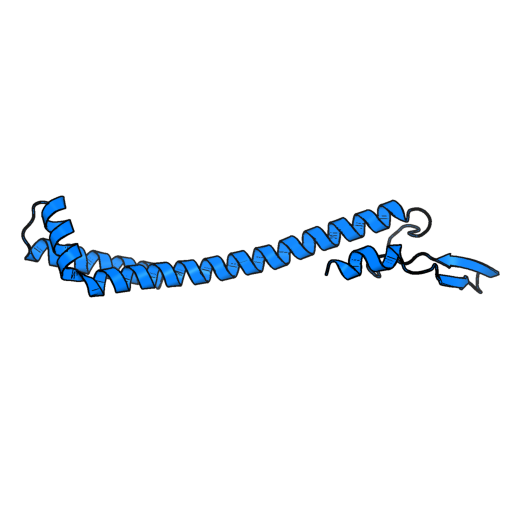4.62 80 ILE A O 1
ATOM 666 N N . LYS A 1 81 ? -8.977 1.709 19.821 1.00 96.31 81 LYS A N 1
ATOM 667 C CA . LYS A 1 81 ? -9.868 2.870 19.992 1.00 96.31 81 LYS A CA 1
ATOM 668 C C . LYS A 1 81 ? -11.310 2.459 20.270 1.00 96.31 81 LYS A C 1
ATOM 670 O O . LYS A 1 81 ? -11.942 3.067 21.127 1.00 96.31 81 LYS A O 1
ATOM 675 N N . ILE A 1 82 ? -11.817 1.436 19.581 1.00 94.88 82 ILE A N 1
ATOM 676 C CA . ILE A 1 82 ? -13.158 0.891 19.831 1.00 94.88 82 ILE A CA 1
ATOM 677 C C . ILE A 1 82 ? -13.242 0.342 21.257 1.00 94.88 82 ILE A C 1
ATOM 679 O O . ILE A 1 82 ? -14.189 0.655 21.973 1.00 94.88 82 ILE A O 1
ATOM 683 N N . LEU A 1 83 ? -12.242 -0.426 21.696 1.00 95.06 83 LEU A N 1
ATOM 684 C CA . LEU A 1 83 ? -12.209 -0.969 23.053 1.00 95.06 83 LEU A CA 1
ATOM 685 C C . LEU A 1 83 ? -12.178 0.140 24.116 1.00 95.06 83 LEU A C 1
ATOM 687 O O . LEU A 1 83 ? -12.947 0.091 25.072 1.00 95.06 83 LEU A O 1
ATOM 691 N N . ILE A 1 84 ? -11.336 1.162 23.928 1.00 95.56 84 ILE A N 1
ATOM 692 C CA . ILE A 1 84 ? -11.285 2.338 24.810 1.00 95.56 84 ILE A CA 1
ATOM 693 C C . ILE A 1 84 ? -12.645 3.032 24.842 1.00 95.56 84 ILE A C 1
ATOM 695 O O . ILE A 1 84 ? -13.138 3.346 25.918 1.00 95.56 84 ILE A O 1
ATOM 699 N N . TYR A 1 85 ? -13.276 3.231 23.684 1.00 96.19 85 TYR A N 1
ATOM 700 C CA . TYR A 1 85 ? -14.587 3.866 23.600 1.00 96.19 85 TYR A CA 1
ATOM 701 C C . TYR A 1 85 ? -15.663 3.090 24.372 1.00 96.19 85 TYR A C 1
ATOM 703 O O . TYR A 1 85 ? -16.447 3.707 25.095 1.00 96.19 85 TYR A O 1
ATOM 711 N N . ILE A 1 86 ? -15.674 1.757 24.274 1.00 94.38 86 ILE A N 1
ATOM 712 C CA . ILE A 1 86 ? -16.601 0.908 25.036 1.00 94.38 86 ILE A CA 1
ATOM 713 C C . ILE A 1 86 ? -16.343 1.045 26.537 1.00 94.38 86 ILE A C 1
ATOM 715 O O . ILE A 1 86 ? -17.284 1.229 27.301 1.00 94.38 86 ILE A O 1
ATOM 719 N N . LEU A 1 87 ? -15.078 1.009 26.965 1.00 93.94 87 LEU A N 1
ATOM 720 C CA . LEU A 1 87 ? -14.713 1.146 28.378 1.00 93.94 87 LEU A CA 1
ATOM 721 C C . LEU A 1 87 ? -15.022 2.542 28.937 1.00 93.94 87 LEU A C 1
ATOM 723 O O . LEU A 1 87 ? -15.443 2.659 30.082 1.00 93.94 87 LEU A O 1
ATOM 727 N N . SER A 1 88 ? -14.845 3.603 28.147 1.00 96.38 88 SER A N 1
ATOM 728 C CA . SER A 1 88 ? -15.184 4.972 28.557 1.00 96.38 88 SER A CA 1
ATOM 729 C C . SER A 1 88 ? -16.691 5.215 28.655 1.00 96.38 88 SER A C 1
ATOM 731 O O . SER A 1 88 ? -17.107 6.073 29.423 1.00 96.38 88 SER A O 1
ATOM 733 N N . ASN A 1 89 ? -17.502 4.468 27.901 1.00 96.31 89 ASN A N 1
ATOM 734 C CA . ASN A 1 89 ? -18.965 4.581 27.894 1.00 96.31 89 ASN A CA 1
ATOM 735 C C . ASN A 1 89 ? -19.618 3.305 28.440 1.00 96.31 89 ASN A C 1
ATOM 737 O O . ASN A 1 89 ? -20.673 2.883 27.966 1.00 96.31 89 ASN A O 1
ATOM 741 N N . PHE A 1 90 ? -18.963 2.667 29.414 1.00 94.75 90 PHE A N 1
ATOM 742 C CA . PHE A 1 90 ? -19.302 1.323 29.871 1.00 94.75 90 PHE A CA 1
ATOM 743 C C . PHE A 1 90 ? -20.779 1.187 30.259 1.00 94.75 90 PHE A C 1
ATOM 745 O O . PHE A 1 90 ? -21.447 0.282 29.767 1.00 94.75 90 PHE A O 1
ATOM 752 N N . ASP A 1 91 ? -21.320 2.129 31.034 1.00 94.44 91 ASP A N 1
ATOM 753 C CA . ASP A 1 91 ? -22.716 2.105 31.494 1.00 94.44 91 ASP A CA 1
ATOM 754 C C . ASP A 1 91 ? -23.737 2.141 30.342 1.00 94.44 91 ASP A C 1
ATOM 756 O O . ASP A 1 91 ? -24.786 1.490 30.396 1.00 94.44 91 ASP A O 1
ATOM 760 N N . GLU A 1 92 ? -23.425 2.856 29.257 1.00 94.62 92 GLU A N 1
ATOM 761 C CA . GLU A 1 92 ? -24.275 2.902 28.064 1.00 94.62 92 GLU A CA 1
ATOM 762 C C . GLU A 1 92 ? -24.301 1.535 27.364 1.00 94.62 92 GLU A C 1
ATOM 764 O O . GLU A 1 92 ? -25.359 1.050 26.950 1.00 94.62 92 GLU A O 1
ATOM 769 N N . PHE A 1 93 ? -23.141 0.884 27.262 1.00 93.62 93 PHE A N 1
ATOM 770 C CA . PHE A 1 93 ? -23.023 -0.449 26.672 1.00 93.62 93 PHE A CA 1
ATOM 771 C C . PHE A 1 93 ? -23.661 -1.532 27.545 1.00 93.62 93 PHE A C 1
ATOM 773 O O . PHE A 1 93 ? -24.345 -2.402 27.007 1.00 93.62 93 PHE A O 1
ATOM 780 N N . VAL A 1 94 ? -23.534 -1.434 28.870 1.00 94.50 94 VAL A N 1
ATOM 781 C CA . VAL A 1 94 ? -24.237 -2.294 29.836 1.00 94.50 94 VAL A CA 1
ATOM 782 C C . VAL A 1 94 ? -25.742 -2.191 29.625 1.00 94.50 94 VAL A C 1
ATOM 784 O O . VAL A 1 94 ? -26.411 -3.208 29.476 1.00 94.50 94 VAL A O 1
ATOM 787 N N . THR A 1 95 ? -26.270 -0.969 29.534 1.00 94.81 95 THR A N 1
ATOM 788 C CA . THR A 1 95 ? -27.705 -0.727 29.319 1.00 94.81 95 THR A CA 1
ATOM 789 C C . THR A 1 95 ? -28.171 -1.293 27.973 1.00 94.81 95 THR A C 1
ATOM 791 O O . THR A 1 95 ? -29.235 -1.906 27.881 1.00 94.81 95 THR A O 1
ATOM 794 N N . LYS A 1 96 ? -27.364 -1.152 26.911 1.00 93.31 96 LYS A N 1
ATOM 795 C CA . LYS A 1 96 ? -27.642 -1.766 25.599 1.00 93.31 96 LYS A CA 1
ATOM 796 C C . LYS A 1 96 ? -27.688 -3.294 25.673 1.00 93.31 96 LYS A C 1
ATOM 798 O O . LYS A 1 96 ? -28.634 -3.881 25.153 1.00 93.31 96 LYS A O 1
ATOM 803 N N . ILE A 1 97 ? -26.713 -3.927 26.325 1.00 92.44 97 ILE A N 1
ATOM 804 C CA . ILE A 1 97 ? -26.647 -5.388 26.510 1.00 92.44 97 ILE A CA 1
ATOM 805 C C . ILE A 1 97 ? -27.830 -5.877 27.352 1.00 92.44 97 ILE A C 1
ATOM 807 O O . ILE A 1 97 ? -28.486 -6.851 26.984 1.00 92.44 97 ILE A O 1
ATOM 811 N N . GLN A 1 98 ? -28.147 -5.166 28.436 1.00 93.75 98 GLN A N 1
ATOM 812 C CA . GLN A 1 98 ? -29.278 -5.465 29.308 1.00 93.75 98 GLN A CA 1
ATOM 813 C C . GLN A 1 98 ? -30.589 -5.499 28.516 1.00 93.75 98 GLN A C 1
ATOM 815 O O . GLN A 1 98 ? -31.345 -6.460 28.625 1.00 93.75 98 GLN A O 1
ATOM 820 N N . ASN A 1 99 ? -30.820 -4.497 27.663 1.00 92.88 99 ASN A N 1
ATOM 821 C CA . ASN A 1 99 ? -32.014 -4.415 26.820 1.00 92.88 99 ASN A CA 1
ATOM 822 C C . ASN A 1 99 ? -32.035 -5.464 25.696 1.00 92.88 99 ASN A C 1
ATOM 824 O O . ASN A 1 99 ? -33.106 -5.904 25.290 1.00 92.88 99 ASN A O 1
ATOM 828 N N . GLN A 1 100 ? -30.874 -5.862 25.167 1.00 92.38 100 GLN A N 1
ATOM 829 C CA . GLN A 1 100 ? -30.786 -6.871 24.105 1.00 92.38 100 GLN A CA 1
ATOM 830 C C . GLN A 1 100 ? -31.035 -8.293 24.615 1.00 92.38 100 GLN A C 1
ATOM 832 O O . GLN A 1 100 ? -31.662 -9.089 23.920 1.00 92.38 100 GLN A O 1
ATOM 837 N N . ILE A 1 101 ? -30.523 -8.616 25.803 1.00 91.44 101 ILE A N 1
ATOM 838 C CA . ILE A 1 101 ? -30.538 -9.976 26.362 1.00 91.44 101 ILE A CA 1
ATOM 839 C C . ILE A 1 101 ? -31.639 -10.133 27.429 1.00 91.44 101 ILE A C 1
ATOM 841 O O . ILE A 1 101 ? -31.954 -11.251 27.825 1.00 91.44 101 ILE A O 1
ATOM 845 N N . ASN A 1 102 ? -32.283 -9.036 27.848 1.00 91.75 102 ASN A N 1
ATOM 846 C CA . ASN A 1 102 ? -33.271 -8.996 28.934 1.00 91.75 102 ASN A CA 1
ATOM 847 C C . ASN A 1 102 ? -32.751 -9.657 30.223 1.00 91.75 102 ASN A C 1
ATOM 849 O O . ASN A 1 102 ? -33.427 -10.485 30.831 1.00 91.75 102 ASN A O 1
ATOM 853 N N . CYS A 1 103 ? -31.533 -9.298 30.631 1.00 91.38 103 CYS A N 1
ATOM 854 C CA . CYS A 1 103 ? -30.898 -9.804 31.847 1.00 91.38 103 CYS A CA 1
ATOM 855 C C . CYS A 1 103 ? -30.843 -8.744 32.961 1.00 91.38 103 CYS A C 1
ATOM 857 O O . CYS A 1 103 ? -31.288 -7.604 32.799 1.00 91.38 103 CYS A O 1
ATOM 859 N N . SER A 1 104 ? -30.324 -9.129 34.130 1.00 92.94 104 SER A N 1
ATOM 860 C CA . SER A 1 104 ? -30.066 -8.179 35.218 1.00 92.94 104 SER A CA 1
ATOM 861 C C . SER A 1 104 ? -28.914 -7.228 34.863 1.00 92.94 104 SER A C 1
ATOM 863 O O . SER A 1 104 ? -28.041 -7.561 34.062 1.00 92.94 104 SER A O 1
ATOM 865 N N . GLN A 1 105 ? -28.877 -6.042 35.475 1.00 90.50 105 GLN A N 1
ATOM 866 C CA . GLN A 1 105 ? -27.802 -5.069 35.238 1.00 90.50 105 GLN A CA 1
ATOM 867 C C . GLN A 1 105 ? -26.417 -5.622 35.621 1.00 90.50 105 GLN A C 1
ATOM 869 O O . GLN A 1 105 ? -25.424 -5.351 34.943 1.00 90.50 105 GLN A O 1
ATOM 874 N N . GLU A 1 106 ? -26.345 -6.417 36.690 1.00 92.19 106 GLU A N 1
ATOM 875 C CA . GLU A 1 106 ? -25.104 -7.045 37.155 1.00 92.19 106 GLU A CA 1
ATOM 876 C C . GLU A 1 106 ? -24.595 -8.081 36.144 1.00 92.19 106 GLU A C 1
ATOM 878 O O . GLU A 1 106 ? -23.421 -8.077 35.769 1.00 92.19 106 GLU A O 1
ATOM 883 N N . GLU A 1 107 ? -25.501 -8.898 35.605 1.00 92.31 107 GLU A N 1
ATOM 884 C CA . GLU A 1 107 ? -25.188 -9.879 34.567 1.00 92.31 107 GLU A CA 1
ATOM 885 C C . GLU A 1 107 ? -24.787 -9.206 33.245 1.00 92.31 107 GLU A C 1
ATOM 887 O O . GLU A 1 107 ? -23.787 -9.586 32.634 1.00 92.31 107 GLU A O 1
ATOM 892 N N . ALA A 1 108 ? -25.485 -8.139 32.841 1.00 93.12 108 ALA A N 1
ATOM 893 C CA . ALA A 1 108 ? -25.118 -7.326 31.680 1.00 93.12 108 ALA A CA 1
ATOM 894 C C . ALA A 1 108 ? -23.724 -6.691 31.831 1.00 93.12 108 ALA A C 1
ATOM 896 O O . ALA A 1 108 ? -22.942 -6.663 30.875 1.00 93.12 108 ALA A O 1
ATOM 897 N N . SER A 1 109 ? -23.384 -6.226 33.035 1.00 93.19 109 SER A N 1
ATOM 898 C CA . SER A 1 109 ? -22.063 -5.664 33.343 1.00 93.19 109 SER A CA 1
ATOM 899 C C . SER A 1 109 ? -20.965 -6.710 33.254 1.00 93.19 109 SER A C 1
ATOM 901 O O . SER A 1 109 ? -19.930 -6.472 32.627 1.00 93.19 109 SER A O 1
ATOM 903 N N . PHE A 1 110 ? -21.208 -7.895 33.812 1.00 95.12 110 PHE A N 1
ATOM 904 C CA . PHE A 1 110 ? -20.270 -9.007 33.726 1.00 95.12 110 PHE A CA 1
ATOM 905 C C . PHE A 1 110 ? -20.016 -9.431 32.273 1.00 95.12 110 PHE A C 1
ATOM 907 O O . PHE A 1 110 ? -18.860 -9.578 31.870 1.00 95.12 110 PHE A O 1
ATOM 914 N N . ILE A 1 111 ? -21.074 -9.574 31.469 1.00 93.38 111 ILE A N 1
ATOM 915 C CA . ILE A 1 111 ? -20.968 -9.922 30.044 1.00 93.38 111 ILE A CA 1
ATOM 916 C C . ILE A 1 111 ? -20.167 -8.854 29.293 1.00 93.38 111 ILE A C 1
ATOM 918 O O . ILE A 1 111 ? -19.207 -9.186 28.601 1.00 93.38 111 ILE A O 1
ATOM 922 N N . THR A 1 112 ? -20.499 -7.574 29.474 1.00 93.44 112 THR A N 1
ATOM 923 C CA . THR A 1 112 ? -19.811 -6.463 28.794 1.00 93.44 112 THR A CA 1
ATOM 924 C C . THR A 1 112 ? -18.316 -6.450 29.122 1.00 93.44 112 THR A C 1
ATOM 926 O O . THR A 1 112 ? -17.476 -6.360 28.225 1.00 93.44 112 THR A O 1
ATOM 929 N N . LEU A 1 113 ? -17.960 -6.609 30.400 1.00 94.88 113 LEU A N 1
ATOM 930 C CA . LEU A 1 113 ? -16.564 -6.663 30.834 1.00 94.88 113 LEU A CA 1
ATOM 931 C C . LEU A 1 113 ? -15.830 -7.886 30.267 1.00 94.88 113 LEU A C 1
ATOM 933 O O . LEU A 1 113 ? -14.694 -7.763 29.802 1.00 94.88 113 LEU A O 1
ATOM 937 N N . ARG A 1 114 ? -16.472 -9.060 30.271 1.00 95.12 114 ARG A N 1
ATOM 938 C CA . ARG A 1 114 ? -15.920 -10.289 29.687 1.00 95.12 114 ARG A CA 1
ATOM 939 C C . ARG A 1 114 ? -15.593 -10.098 28.209 1.00 95.12 114 ARG A C 1
ATOM 941 O O . ARG A 1 114 ? -14.492 -10.453 27.793 1.00 95.12 114 ARG A O 1
ATOM 948 N N . GLU A 1 115 ? -16.503 -9.515 27.436 1.00 93.06 115 GLU A N 1
ATOM 949 C CA . GLU A 1 115 ? -16.290 -9.267 26.006 1.00 93.06 115 GLU A CA 1
ATOM 950 C C . GLU A 1 115 ? -15.164 -8.255 25.757 1.00 93.06 115 GLU A C 1
ATOM 952 O O . GLU A 1 115 ? -14.332 -8.468 24.873 1.00 93.06 115 GLU A O 1
ATOM 957 N N . CYS A 1 116 ? -15.045 -7.208 26.580 1.00 94.19 116 CYS A N 1
ATOM 958 C CA . CYS A 1 116 ? -13.900 -6.293 26.530 1.00 94.19 116 CYS A CA 1
ATOM 959 C C . CYS A 1 116 ? -12.566 -7.019 26.772 1.00 94.19 116 CYS A C 1
ATOM 961 O O . CYS A 1 116 ? -11.596 -6.786 26.049 1.00 94.19 116 CYS A O 1
ATOM 963 N N . ILE A 1 117 ? -12.509 -7.926 27.753 1.00 94.56 117 ILE A N 1
ATOM 964 C CA . ILE A 1 117 ? -11.309 -8.727 28.046 1.00 94.56 117 ILE A CA 1
ATOM 965 C C . ILE A 1 117 ? -10.981 -9.671 26.883 1.00 94.56 117 ILE A C 1
ATOM 967 O O . ILE A 1 117 ? -9.810 -9.809 26.523 1.00 94.56 117 ILE A O 1
ATOM 971 N N . LEU A 1 118 ? -11.985 -10.326 26.295 1.00 94.25 118 LEU A N 1
ATOM 972 C CA . LEU A 1 118 ? -11.788 -11.214 25.146 1.00 94.25 118 LEU A CA 1
ATOM 973 C C . LEU A 1 118 ? -11.249 -10.441 23.940 1.00 94.25 118 LEU A C 1
ATOM 975 O O . LEU A 1 118 ? -10.210 -10.820 23.404 1.00 94.25 118 LEU A O 1
ATOM 979 N N . LYS A 1 119 ? -11.856 -9.300 23.598 1.00 92.62 119 LYS A N 1
ATOM 980 C CA . LYS A 1 119 ? -11.371 -8.429 22.516 1.00 92.62 119 LYS A CA 1
ATOM 981 C C . LYS A 1 119 ? -9.962 -7.905 22.768 1.00 92.62 119 LYS A C 1
ATOM 983 O O . LYS A 1 119 ? -9.147 -7.871 21.855 1.00 92.62 119 LYS A O 1
ATOM 988 N N . HIS A 1 120 ? -9.633 -7.534 24.004 1.00 93.81 120 HIS A N 1
ATOM 989 C CA . HIS A 1 120 ? -8.273 -7.125 24.353 1.00 93.81 120 HIS A CA 1
ATOM 990 C C . HIS A 1 120 ? -7.249 -8.246 24.113 1.00 93.81 120 HIS A C 1
ATOM 992 O O . HIS A 1 120 ? -6.177 -7.997 23.562 1.00 93.81 120 HIS A O 1
ATOM 998 N N . LYS A 1 121 ? -7.589 -9.488 24.484 1.00 92.94 121 LYS A N 1
ATOM 999 C CA . LYS A 1 121 ? -6.742 -10.664 24.232 1.00 92.94 121 LYS A CA 1
ATOM 1000 C C . LYS A 1 121 ? -6.582 -10.958 22.742 1.00 92.94 121 LYS A C 1
ATOM 1002 O O . LYS A 1 121 ? -5.493 -11.346 22.339 1.00 92.94 121 LYS A O 1
ATOM 1007 N N . GLU A 1 122 ? -7.633 -10.773 21.946 1.00 91.31 122 GLU A N 1
ATOM 1008 C CA . GLU A 1 122 ? -7.584 -10.926 20.485 1.00 91.31 122 GLU A CA 1
ATOM 1009 C C . GLU A 1 122 ? -6.687 -9.882 19.812 1.00 91.31 122 GLU A C 1
ATOM 1011 O O . GLU A 1 122 ? -6.032 -10.199 18.831 1.00 91.31 122 GLU A O 1
ATOM 1016 N N . ILE A 1 123 ? -6.632 -8.654 20.337 1.00 89.38 123 ILE A N 1
ATOM 1017 C CA . ILE A 1 123 ? -5.778 -7.588 19.787 1.00 89.38 123 ILE A CA 1
ATOM 1018 C C . ILE A 1 123 ? -4.290 -7.835 20.087 1.00 89.38 123 ILE A C 1
ATOM 1020 O O . ILE A 1 123 ? -3.437 -7.462 19.286 1.00 89.38 123 ILE A O 1
ATOM 1024 N N . ILE A 1 124 ? -3.969 -8.399 21.257 1.00 84.19 124 ILE A N 1
ATOM 1025 C CA . ILE A 1 124 ? -2.580 -8.593 21.717 1.00 84.19 124 ILE A CA 1
ATOM 1026 C C . ILE A 1 124 ? -1.939 -9.875 21.167 1.00 84.19 124 ILE A C 1
ATOM 1028 O O . ILE A 1 124 ? -0.713 -9.934 21.063 1.00 84.19 124 ILE A O 1
ATOM 1032 N N . ARG A 1 125 ? -2.736 -10.910 20.891 1.00 67.62 125 ARG A N 1
ATOM 1033 C CA . ARG A 1 125 ? -2.251 -12.230 20.470 1.00 67.62 125 ARG A CA 1
ATOM 1034 C C . ARG A 1 125 ? -1.939 -12.286 18.979 1.00 67.62 125 ARG A C 1
ATOM 1036 O O . ARG A 1 125 ? -0.928 -12.946 18.656 1.00 67.62 125 ARG A O 1
#

Radius of gyration: 31.05 Å; chains: 1; bounding box: 70×28×74 Å

Sequence (125 aa):
MVVYFIHPLYTDEMVKFYASRNETVLVKALPLSSWFPFDEQKYYLESYLWHILDICVGAIFVTGTDIFTFSLIIFALGQIKILIYILSNFDEFVTKIQNQINCSQEEASFITLRECILKHKEIIR

pLDDT: mean 89.1, std 8.54, range [51.0, 98.0]

Organism: NCBI:txid1586634